Protein AF-A0A8T0A164-F1 (afdb_monomer_lite)

Structure (mmCIF, N/CA/C/O backbone):
data_AF-A0A8T0A164-F1
#
_entry.id   AF-A0A8T0A164-F1
#
loop_
_atom_site.group_PDB
_atom_site.id
_atom_site.type_symbol
_atom_site.label_atom_id
_atom_site.label_alt_id
_atom_site.label_comp_id
_atom_site.label_asym_id
_atom_site.label_entity_id
_atom_site.label_seq_id
_atom_site.pdbx_PDB_ins_code
_atom_site.Cartn_x
_atom_site.Cartn_y
_atom_site.Cartn_z
_atom_site.occupancy
_atom_site.B_iso_or_equiv
_atom_site.auth_seq_id
_atom_site.auth_comp_id
_atom_site.auth_asym_id
_atom_site.auth_atom_id
_atom_site.pdbx_PDB_model_num
ATOM 1 N N . MET A 1 1 ? 26.891 9.045 -24.903 1.00 61.91 1 MET A N 1
ATOM 2 C CA . MET A 1 1 ? 27.175 7.717 -24.312 1.00 61.91 1 MET A CA 1
ATOM 3 C C . MET A 1 1 ? 25.890 6.944 -24.020 1.00 61.91 1 MET A C 1
ATOM 5 O O . MET A 1 1 ? 25.745 5.870 -24.574 1.00 61.91 1 MET A O 1
ATOM 9 N N . PHE A 1 2 ? 24.928 7.490 -23.262 1.00 57.66 2 PHE A N 1
ATOM 10 C CA . PHE A 1 2 ? 23.637 6.823 -22.995 1.00 57.66 2 PHE A CA 1
ATOM 11 C C . PHE A 1 2 ? 22.855 6.433 -24.260 1.00 57.66 2 PHE A C 1
ATOM 13 O O . PHE A 1 2 ? 22.439 5.290 -24.369 1.00 57.66 2 PHE A O 1
ATOM 20 N N . VAL A 1 3 ? 22.780 7.315 -25.266 1.00 68.88 3 VAL A N 1
ATOM 21 C CA . VAL A 1 3 ? 22.147 7.011 -26.570 1.00 68.88 3 VAL A CA 1
ATOM 22 C C . VAL A 1 3 ? 22.795 5.810 -27.276 1.00 68.88 3 VAL A C 1
ATOM 24 O O . VAL A 1 3 ? 22.112 5.021 -27.909 1.00 68.88 3 VAL A O 1
ATOM 27 N N . PHE A 1 4 ? 24.112 5.627 -27.137 1.00 72.88 4 PHE A N 1
ATOM 28 C CA . PHE A 1 4 ? 24.819 4.478 -27.715 1.00 72.88 4 PHE A CA 1
ATOM 29 C C . PHE A 1 4 ? 24.499 3.173 -26.976 1.00 72.88 4 PHE A C 1
ATOM 31 O O . PHE A 1 4 ? 24.456 2.113 -27.591 1.00 72.88 4 PHE A O 1
ATOM 38 N N . LEU A 1 5 ? 24.283 3.239 -25.661 1.00 69.38 5 LEU A N 1
ATOM 39 C CA . LEU A 1 5 ? 23.926 2.068 -24.865 1.00 69.38 5 LEU A CA 1
ATOM 40 C C . LEU A 1 5 ? 22.450 1.675 -25.065 1.00 69.38 5 LEU A C 1
ATOM 42 O O . LEU A 1 5 ? 22.173 0.484 -25.151 1.00 69.38 5 LEU A O 1
ATOM 46 N N . LEU A 1 6 ? 21.543 2.652 -25.214 1.00 65.81 6 LEU A N 1
ATOM 47 C CA . LEU A 1 6 ? 20.139 2.429 -25.600 1.00 65.81 6 LEU A CA 1
ATOM 48 C C . LEU A 1 6 ? 20.049 1.789 -26.992 1.00 65.81 6 LEU A C 1
ATOM 50 O O . LEU A 1 6 ? 19.541 0.681 -27.122 1.00 65.81 6 LEU A O 1
ATOM 54 N N . ARG A 1 7 ? 20.684 2.410 -27.998 1.00 69.75 7 ARG A N 1
ATOM 55 C CA . ARG A 1 7 ? 20.676 1.944 -29.396 1.00 69.75 7 ARG A CA 1
ATOM 56 C C . ARG A 1 7 ? 21.189 0.512 -29.579 1.00 69.75 7 ARG A C 1
ATOM 58 O O . ARG A 1 7 ? 20.778 -0.175 -30.505 1.00 69.75 7 ARG A O 1
ATOM 65 N N . ASN A 1 8 ? 22.118 0.071 -28.734 1.00 73.62 8 ASN A N 1
ATOM 66 C CA . ASN A 1 8 ? 22.687 -1.276 -28.805 1.00 73.62 8 ASN A CA 1
ATOM 67 C C . ASN A 1 8 ? 22.015 -2.268 -27.838 1.00 73.62 8 ASN A C 1
ATOM 69 O O . ASN A 1 8 ? 22.565 -3.345 -27.622 1.00 73.62 8 ASN A O 1
ATOM 73 N N . GLN A 1 9 ? 20.875 -1.911 -27.227 1.00 67.19 9 GLN A N 1
ATOM 74 C CA . GLN A 1 9 ? 20.159 -2.731 -26.236 1.00 67.19 9 GLN A CA 1
ATOM 75 C C . GLN A 1 9 ? 21.047 -3.177 -25.056 1.00 67.19 9 GLN A C 1
ATOM 77 O O . GLN A 1 9 ? 20.839 -4.221 -24.443 1.00 67.19 9 GLN A O 1
ATOM 82 N N . LEU A 1 10 ? 22.065 -2.375 -24.726 1.00 68.00 10 LEU A N 1
ATOM 83 C CA . LEU A 1 10 ? 23.012 -2.647 -23.640 1.00 68.00 10 LEU A CA 1
ATOM 84 C C . LEU A 1 10 ? 22.528 -2.096 -22.292 1.00 68.00 10 LEU A C 1
ATOM 86 O O . LEU A 1 10 ? 23.204 -2.274 -21.278 1.00 68.00 10 LEU A O 1
ATOM 90 N N . LEU A 1 11 ? 21.383 -1.410 -22.272 1.00 68.75 11 LEU A N 1
ATOM 91 C CA . LEU A 1 11 ? 20.716 -0.974 -21.051 1.00 68.75 11 LEU A CA 1
ATOM 92 C C . LEU A 1 11 ? 19.515 -1.868 -20.790 1.00 68.75 11 LEU A C 1
ATOM 94 O O . LEU A 1 11 ? 18.544 -1.872 -21.539 1.00 68.75 11 LEU A O 1
ATOM 98 N N . ILE A 1 12 ? 19.604 -2.611 -19.695 1.00 69.06 12 ILE A N 1
ATOM 99 C CA . ILE A 1 12 ? 18.512 -3.405 -19.153 1.00 69.06 12 ILE A CA 1
ATOM 100 C C . ILE A 1 12 ? 17.829 -2.557 -18.084 1.00 69.06 12 ILE A C 1
ATOM 102 O O . ILE A 1 12 ? 18.485 -2.136 -17.129 1.00 69.06 12 ILE A O 1
ATOM 106 N N . GLN A 1 13 ? 16.529 -2.305 -18.237 1.00 74.19 13 GLN A N 1
ATOM 107 C CA . GLN A 1 13 ? 15.713 -1.692 -17.193 1.00 74.19 13 GLN A CA 1
ATOM 108 C C . GLN A 1 13 ? 14.918 -2.773 -16.465 1.00 74.19 13 GLN A C 1
ATOM 110 O O . GLN A 1 13 ? 14.231 -3.587 -17.079 1.00 74.19 13 GLN A O 1
ATOM 115 N N . LEU A 1 14 ? 15.053 -2.796 -15.139 1.00 82.19 14 LEU A N 1
ATOM 116 C CA . LEU A 1 14 ? 14.297 -3.681 -14.262 1.00 82.19 14 LEU A CA 1
ATOM 117 C C . LEU A 1 14 ? 13.153 -2.890 -13.637 1.00 82.19 14 LEU A C 1
ATOM 119 O O . LEU A 1 14 ? 13.398 -1.982 -12.844 1.00 82.19 14 LEU A O 1
ATOM 123 N N . HIS A 1 15 ? 11.922 -3.269 -13.959 1.00 87.50 15 HIS A N 1
ATOM 124 C CA . HIS A 1 15 ? 10.720 -2.697 -13.362 1.00 87.50 15 HIS A CA 1
ATOM 125 C C . HIS A 1 15 ? 10.191 -3.610 -12.260 1.00 87.50 15 HIS A C 1
ATOM 127 O O . HIS A 1 15 ? 10.170 -4.834 -12.409 1.00 87.50 15 HIS A O 1
ATOM 133 N N . THR A 1 16 ? 9.772 -3.016 -11.138 1.00 88.44 16 THR A N 1
ATOM 134 C CA . THR A 1 16 ? 9.222 -3.763 -9.998 1.00 88.44 16 THR A CA 1
ATOM 135 C C . THR A 1 16 ? 7.703 -3.749 -10.061 1.00 88.44 16 THR A C 1
ATOM 137 O O . THR A 1 16 ? 7.087 -2.697 -9.931 1.00 88.44 16 THR A O 1
ATOM 140 N N . TYR A 1 17 ? 7.105 -4.921 -10.216 1.00 90.75 17 TYR A N 1
ATOM 141 C CA . TYR A 1 17 ? 5.664 -5.134 -10.272 1.00 90.75 17 TYR A CA 1
ATOM 142 C C . TYR A 1 17 ? 5.169 -5.721 -8.955 1.00 90.75 17 TYR A C 1
ATOM 144 O O . TYR A 1 17 ? 5.907 -6.437 -8.274 1.00 90.75 17 TYR A O 1
ATOM 152 N N . ILE A 1 18 ? 3.918 -5.428 -8.591 1.00 89.94 18 ILE A N 1
ATOM 153 C CA . ILE A 1 18 ? 3.344 -5.831 -7.302 1.00 89.94 18 ILE A CA 1
ATOM 154 C C . ILE A 1 18 ? 2.000 -6.518 -7.514 1.00 89.94 18 ILE A C 1
ATOM 156 O O . ILE A 1 18 ? 1.155 -6.046 -8.274 1.00 89.94 18 ILE A O 1
ATOM 160 N N . TYR A 1 19 ? 1.800 -7.633 -6.815 1.00 89.06 19 TYR A N 1
ATOM 161 C CA . TYR A 1 19 ? 0.580 -8.426 -6.855 1.00 89.06 19 TYR A CA 1
ATOM 162 C C . TYR A 1 19 ? -0.009 -8.603 -5.454 1.00 89.06 19 TYR A C 1
ATOM 164 O O . TYR A 1 19 ? 0.710 -8.917 -4.503 1.00 89.06 19 TYR A O 1
ATOM 172 N N . LEU A 1 20 ? -1.325 -8.440 -5.332 1.00 86.81 20 LEU A N 1
ATOM 173 C CA . LEU A 1 20 ? -2.073 -8.694 -4.107 1.00 86.81 20 LEU A CA 1
ATOM 174 C C . LEU A 1 20 ? -2.359 -10.197 -3.960 1.00 86.81 20 LEU A C 1
ATOM 176 O O . LEU A 1 20 ? -2.996 -10.814 -4.813 1.00 86.81 20 LEU A O 1
ATOM 180 N N . LEU A 1 21 ? -1.912 -10.796 -2.859 1.00 82.62 21 LEU A N 1
ATOM 181 C CA . LEU A 1 21 ? -2.053 -12.225 -2.594 1.00 82.62 21 LEU A CA 1
ATOM 182 C C . LEU A 1 21 ? -3.262 -12.514 -1.692 1.00 82.62 21 LEU A C 1
ATOM 184 O O . LEU A 1 21 ? -3.311 -12.047 -0.554 1.00 82.62 21 LEU A O 1
ATOM 188 N N . PRO A 1 22 ? -4.221 -13.345 -2.146 1.00 64.75 22 PRO A N 1
ATOM 189 C CA . PRO A 1 22 ? -5.372 -13.726 -1.332 1.00 64.75 22 PRO A CA 1
ATOM 190 C C . PRO A 1 22 ? -5.044 -14.681 -0.181 1.00 64.75 22 PRO A C 1
ATOM 192 O O . PRO A 1 22 ? -5.833 -14.790 0.755 1.00 64.75 22 PRO A O 1
ATOM 195 N N . ILE A 1 23 ? -3.896 -15.364 -0.220 1.00 61.03 23 ILE A N 1
ATOM 196 C CA . ILE A 1 23 ? -3.597 -16.471 0.689 1.00 61.03 23 ILE A CA 1
ATOM 197 C C . ILE A 1 23 ? -2.454 -16.093 1.631 1.00 61.03 23 ILE A C 1
ATOM 199 O O . ILE A 1 23 ? -1.292 -16.085 1.230 1.00 61.03 23 ILE A O 1
ATOM 203 N N . THR A 1 24 ? -2.754 -15.898 2.916 1.00 52.78 24 THR A N 1
ATOM 204 C CA . THR A 1 24 ? -1.742 -16.066 3.966 1.00 52.78 24 THR A CA 1
ATOM 205 C C . THR A 1 24 ? -1.616 -17.564 4.235 1.00 52.78 24 THR A C 1
ATOM 207 O O . THR A 1 24 ? -2.253 -18.109 5.140 1.00 52.78 24 THR A O 1
ATOM 210 N N . SER A 1 25 ? -0.858 -18.270 3.397 1.00 45.28 25 SER A N 1
ATOM 211 C CA . SER A 1 25 ? -0.505 -19.663 3.668 1.00 45.28 25 SER A CA 1
ATOM 212 C C . SER A 1 25 ? 0.519 -19.678 4.794 1.00 45.28 25 SER A C 1
ATOM 214 O O . SER A 1 25 ? 1.714 -19.693 4.537 1.00 45.28 25 SER A O 1
ATOM 216 N N . ASN A 1 26 ? 0.058 -19.737 6.038 1.00 45.03 26 ASN A N 1
ATOM 217 C CA . ASN A 1 26 ? 0.798 -20.461 7.064 1.00 45.03 26 ASN A CA 1
ATOM 218 C C . ASN A 1 26 ? -0.003 -21.732 7.369 1.00 45.03 26 ASN A C 1
ATOM 220 O O . ASN A 1 26 ? -0.835 -21.714 8.276 1.00 45.03 26 ASN A O 1
ATOM 224 N N . PRO A 1 27 ? 0.221 -22.848 6.642 1.00 47.38 27 PRO A N 1
ATOM 225 C CA . PRO A 1 27 ? -0.394 -24.133 6.981 1.00 47.38 27 PRO A CA 1
ATOM 226 C C . PRO A 1 27 ? 0.019 -24.624 8.381 1.00 47.38 27 PRO A C 1
ATOM 228 O O . PRO A 1 27 ? -0.617 -25.515 8.933 1.00 47.38 27 PRO A O 1
ATOM 231 N N . THR A 1 28 ? 1.071 -24.041 8.968 1.00 45.12 28 THR A N 1
ATOM 232 C CA . THR A 1 28 ? 1.675 -24.471 10.238 1.00 45.12 28 THR A CA 1
ATOM 233 C C . THR A 1 28 ? 1.149 -23.735 11.478 1.00 45.12 28 THR A C 1
ATOM 235 O O . THR A 1 28 ? 1.577 -24.046 12.582 1.00 45.12 28 THR A O 1
ATOM 238 N N . ALA A 1 29 ? 0.225 -22.779 11.350 1.00 45.72 29 ALA A N 1
ATOM 239 C CA . ALA A 1 29 ? -0.295 -22.017 12.493 1.00 45.72 29 ALA A CA 1
ATOM 240 C C . A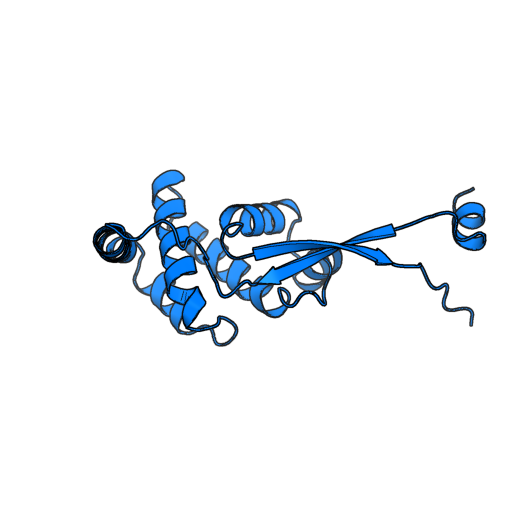LA A 1 29 ? -1.778 -22.318 12.762 1.00 45.72 29 ALA A C 1
ATOM 242 O O . ALA A 1 29 ? -2.623 -21.424 12.801 1.00 45.72 29 ALA A O 1
ATOM 243 N N . GLN A 1 30 ? -2.113 -23.595 12.950 1.00 44.81 30 GLN A N 1
ATOM 244 C CA . GLN A 1 30 ? -3.340 -23.942 13.662 1.00 44.81 30 GLN A CA 1
ATOM 245 C C . GLN A 1 30 ? -3.107 -23.695 15.164 1.00 44.81 30 GLN A C 1
ATOM 247 O O . GLN A 1 30 ? -2.290 -24.377 15.774 1.00 44.81 30 GLN A O 1
ATOM 252 N N . GLN A 1 31 ? -3.885 -22.750 15.722 1.00 44.09 31 GLN A N 1
ATOM 253 C CA . GLN A 1 31 ? -3.990 -22.286 17.128 1.00 44.09 31 GLN A CA 1
ATOM 254 C C . GLN A 1 31 ? -3.035 -21.136 17.533 1.00 44.09 31 GLN A C 1
ATOM 256 O O . GLN A 1 31 ? -1.869 -21.185 17.160 1.00 44.09 31 GLN A O 1
ATOM 261 N N . PRO A 1 32 ? -3.437 -20.110 18.330 1.00 44.28 32 PRO A N 1
ATOM 262 C CA . PRO A 1 32 ? -4.745 -19.661 18.834 1.00 44.28 32 PRO A CA 1
ATOM 263 C C . PRO A 1 32 ? -5.087 -18.211 18.383 1.00 44.28 32 PRO A C 1
ATOM 265 O O . PRO A 1 32 ? -5.541 -17.383 19.172 1.00 44.28 32 PRO A O 1
ATOM 268 N N . TYR A 1 33 ? -4.832 -17.851 17.122 1.00 50.19 33 TYR A N 1
ATOM 269 C CA . TYR A 1 33 ? -4.894 -16.444 16.687 1.00 50.19 33 TYR A CA 1
ATOM 270 C C . TYR A 1 33 ? -6.308 -15.882 16.421 1.00 50.19 33 TYR A C 1
ATOM 272 O O . TYR A 1 33 ? -6.477 -14.673 16.263 1.00 50.19 33 TYR A O 1
ATOM 280 N N . GLU A 1 34 ? -7.344 -16.725 16.381 1.00 48.81 34 GLU A N 1
ATOM 281 C CA . GLU A 1 34 ? -8.722 -16.279 16.115 1.00 48.81 34 GLU A CA 1
ATOM 282 C C . GLU A 1 34 ? -9.268 -15.406 17.258 1.00 48.81 34 GLU A C 1
ATOM 284 O O . GLU A 1 34 ? -9.959 -14.412 17.020 1.00 48.81 34 GLU A O 1
ATOM 289 N N . SER A 1 35 ? -8.868 -15.710 18.495 1.00 47.12 35 SER A N 1
ATOM 290 C CA . SER A 1 35 ? -9.209 -14.930 19.691 1.00 47.12 35 SER A CA 1
ATOM 291 C C . SER A 1 35 ? -8.509 -13.568 19.730 1.00 47.12 35 SER A C 1
ATOM 293 O O . SER A 1 35 ? -9.071 -12.596 20.242 1.00 47.12 35 SER A O 1
ATOM 295 N N . GLU A 1 36 ? -7.294 -13.471 19.178 1.00 48.91 36 GLU A N 1
ATOM 296 C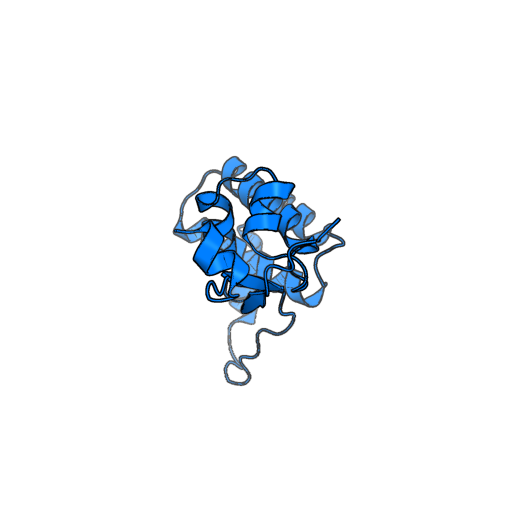 CA . GLU A 1 36 ? -6.603 -12.190 19.026 1.00 48.91 36 GLU A CA 1
ATOM 297 C C . GLU A 1 36 ? -7.199 -11.378 17.886 1.00 48.91 36 GLU A C 1
ATOM 299 O O . GLU A 1 36 ? -7.515 -10.220 18.128 1.00 48.91 36 GLU A O 1
ATOM 304 N N . ARG A 1 37 ? -7.475 -11.972 16.712 1.00 51.97 37 ARG A N 1
ATOM 305 C CA . ARG A 1 37 ? -8.106 -11.281 15.570 1.00 51.97 37 ARG A CA 1
ATOM 306 C C . ARG A 1 37 ? -9.378 -10.531 15.959 1.00 51.97 37 ARG A C 1
ATOM 308 O O . ARG A 1 37 ? -9.542 -9.369 15.589 1.00 51.97 37 ARG A O 1
ATOM 315 N N . GLN A 1 38 ? -10.242 -11.158 16.755 1.00 50.81 38 GLN A N 1
ATOM 316 C CA . GLN A 1 38 ? -11.475 -10.526 17.235 1.00 50.81 38 GLN A CA 1
ATOM 317 C C . GLN A 1 38 ? -11.213 -9.412 18.267 1.00 50.81 38 GLN A C 1
ATOM 319 O O . GLN A 1 38 ? -11.951 -8.427 18.317 1.00 50.81 38 GLN A O 1
ATOM 324 N N . LYS A 1 39 ? -10.147 -9.515 19.075 1.00 51.56 39 LYS A N 1
ATOM 325 C CA . LYS A 1 39 ? -9.720 -8.454 20.007 1.00 51.56 39 LYS A CA 1
ATOM 326 C C . LYS A 1 39 ? -9.020 -7.289 19.299 1.00 51.56 39 LYS A C 1
ATOM 328 O O . LYS A 1 39 ? -9.231 -6.148 19.703 1.00 51.56 39 LYS A O 1
ATOM 333 N N . THR A 1 40 ? -8.211 -7.524 18.262 1.00 52.03 40 THR A N 1
ATOM 334 C CA . THR A 1 40 ? -7.544 -6.458 17.489 1.00 52.03 40 THR A CA 1
ATOM 335 C C . THR A 1 40 ? -8.528 -5.684 16.625 1.00 52.03 40 THR A C 1
ATOM 337 O O . THR A 1 40 ? -8.377 -4.469 16.501 1.00 52.03 40 THR A O 1
ATOM 340 N N . GLN A 1 41 ? -9.561 -6.340 16.088 1.00 54.78 41 GLN A N 1
ATOM 341 C CA . GLN A 1 41 ? -10.635 -5.666 15.351 1.00 54.78 41 GLN A CA 1
ATOM 342 C C . GLN A 1 41 ? -11.375 -4.637 16.216 1.00 54.78 41 GLN A C 1
ATOM 344 O O . GLN A 1 41 ? -11.721 -3.576 15.722 1.00 54.78 41 GLN A O 1
ATOM 349 N N . ARG A 1 42 ? -11.549 -4.865 17.524 1.00 54.44 42 ARG A N 1
ATOM 350 C CA . ARG A 1 42 ? -12.271 -3.927 18.412 1.00 54.44 42 ARG A CA 1
ATOM 351 C C . ARG A 1 42 ? -11.567 -2.588 18.673 1.00 54.44 42 ARG A C 1
ATOM 353 O O . ARG A 1 42 ? -12.167 -1.720 19.293 1.00 54.44 42 ARG A O 1
ATOM 360 N N . ILE A 1 43 ? -10.313 -2.430 18.252 1.00 61.84 43 ILE A N 1
ATOM 361 C CA . ILE A 1 43 ? -9.479 -1.264 18.592 1.00 61.84 43 ILE A CA 1
ATOM 362 C C . ILE A 1 43 ? -9.480 -0.215 17.474 1.00 61.84 43 ILE A C 1
ATOM 364 O O . ILE A 1 43 ? -9.255 0.961 17.739 1.00 61.84 43 ILE A O 1
ATOM 368 N N . LEU A 1 44 ? -9.778 -0.613 16.235 1.00 67.06 44 LEU A N 1
ATOM 369 C CA . LEU A 1 44 ? -9.907 0.323 15.118 1.00 67.06 44 LEU A CA 1
ATOM 370 C C . LEU A 1 44 ? -11.270 1.017 15.147 1.00 67.06 44 LEU A C 1
ATOM 372 O O . LEU A 1 44 ? -12.288 0.361 15.370 1.00 67.06 44 LEU A O 1
ATOM 376 N N . ASN A 1 45 ? -11.304 2.315 14.837 1.00 76.38 45 ASN A N 1
ATOM 377 C CA . ASN A 1 45 ? -12.551 3.069 14.699 1.00 76.38 45 ASN A CA 1
ATOM 378 C C . ASN A 1 45 ? -13.489 2.395 13.666 1.00 76.38 45 ASN A C 1
ATOM 380 O O . ASN A 1 45 ? -13.017 1.988 12.595 1.00 76.38 45 ASN A O 1
ATOM 384 N N . PRO A 1 46 ? -14.810 2.304 13.925 1.00 76.75 46 PRO A N 1
ATOM 385 C CA . PRO A 1 46 ? -15.779 1.752 12.974 1.00 76.75 46 PRO A CA 1
ATOM 386 C C . PRO A 1 46 ? -15.741 2.415 11.588 1.00 76.75 46 PRO A C 1
ATOM 388 O O . PRO A 1 46 ? -16.033 1.750 10.599 1.00 76.75 46 PRO A O 1
ATOM 391 N N . LYS A 1 47 ? -15.336 3.688 11.472 1.00 79.75 47 LYS A N 1
ATOM 392 C CA . LYS A 1 47 ? -15.171 4.364 10.172 1.00 79.75 47 LYS A CA 1
ATOM 393 C C . LYS A 1 47 ? -14.121 3.681 9.295 1.00 79.75 47 LYS A C 1
ATOM 395 O O . LYS A 1 47 ? -14.414 3.361 8.148 1.00 79.75 47 LYS A O 1
ATOM 400 N N . ILE A 1 48 ? -12.937 3.403 9.846 1.00 79.56 48 ILE A N 1
ATOM 401 C CA . ILE A 1 48 ? -11.833 2.747 9.125 1.00 79.56 48 ILE A CA 1
ATOM 402 C C . ILE A 1 48 ? -12.251 1.332 8.709 1.00 79.56 48 ILE A C 1
ATOM 404 O O . ILE A 1 48 ? -12.023 0.918 7.572 1.00 79.56 48 ILE A O 1
ATOM 408 N N . GLN A 1 49 ? -12.933 0.613 9.605 1.00 80.56 49 GLN A N 1
ATOM 409 C CA . GLN A 1 49 ? -13.449 -0.724 9.306 1.00 80.56 49 GLN A CA 1
ATOM 410 C C . GLN A 1 49 ? -14.468 -0.703 8.166 1.00 80.56 49 GLN A C 1
ATOM 412 O O . GLN A 1 49 ? -14.395 -1.518 7.247 1.00 80.56 49 GLN A O 1
ATOM 417 N N . ASN A 1 50 ? -15.391 0.259 8.191 1.00 79.88 50 ASN A N 1
ATOM 418 C CA . ASN A 1 50 ? -16.402 0.411 7.155 1.00 79.88 50 ASN A CA 1
ATOM 419 C C . ASN A 1 50 ? -15.785 0.772 5.800 1.00 79.88 50 ASN A C 1
ATOM 421 O O . ASN A 1 50 ? -16.234 0.236 4.790 1.00 79.88 50 ASN A O 1
ATOM 425 N N . CYS A 1 51 ? -14.744 1.611 5.759 1.00 82.06 51 CYS A N 1
ATOM 426 C CA . CYS A 1 51 ? -14.025 1.930 4.521 1.00 82.06 51 CYS A CA 1
ATOM 427 C C . CYS A 1 51 ? -13.404 0.681 3.880 1.00 82.06 51 CYS A C 1
ATOM 429 O O . CYS A 1 51 ? -13.574 0.459 2.683 1.00 82.06 51 CYS A O 1
ATOM 431 N N . ILE A 1 52 ? -12.750 -0.167 4.677 1.00 80.06 52 ILE A N 1
ATOM 432 C CA . ILE A 1 52 ? -12.131 -1.410 4.190 1.00 80.06 52 ILE A CA 1
ATOM 433 C C . ILE A 1 52 ? -13.205 -2.402 3.724 1.00 80.06 52 ILE A C 1
ATOM 435 O O . ILE A 1 52 ? -13.090 -2.990 2.650 1.00 80.06 52 ILE A O 1
ATOM 439 N N . ASN A 1 53 ? -14.285 -2.555 4.494 1.00 78.94 53 ASN A N 1
ATOM 440 C CA . ASN A 1 53 ? -15.369 -3.477 4.157 1.00 78.94 53 ASN A CA 1
ATOM 441 C C . ASN A 1 53 ? -16.146 -3.051 2.902 1.00 78.94 53 ASN A C 1
ATOM 443 O O . ASN A 1 53 ? -16.583 -3.913 2.136 1.00 78.94 53 ASN A O 1
ATOM 447 N N . SER A 1 54 ? -16.281 -1.739 2.680 1.00 79.00 54 SER A N 1
ATOM 448 C CA . SER A 1 54 ? -16.989 -1.158 1.530 1.00 79.00 54 SER A CA 1
ATOM 449 C C . SER A 1 54 ? -16.153 -1.125 0.249 1.00 79.00 54 SER A C 1
ATOM 451 O O . SER A 1 54 ? -16.699 -0.854 -0.821 1.00 79.00 54 SER A O 1
ATOM 453 N N . SER A 1 55 ? -14.844 -1.385 0.332 1.00 78.31 55 SER A N 1
ATOM 454 C CA . SER A 1 55 ? -13.987 -1.437 -0.850 1.00 78.31 55 SER A CA 1
ATOM 455 C C . SER A 1 55 ? -14.382 -2.618 -1.741 1.00 78.31 55 SER A C 1
ATOM 457 O O . SER A 1 55 ? -14.464 -3.763 -1.282 1.00 78.31 55 SER A O 1
ATOM 459 N N . LYS A 1 56 ? -14.646 -2.318 -3.019 1.00 75.81 56 LYS A N 1
ATOM 460 C CA . LYS A 1 56 ? -14.965 -3.308 -4.060 1.00 75.81 56 LYS A CA 1
ATOM 461 C C . LYS A 1 56 ? -13.714 -3.977 -4.625 1.00 75.81 56 LYS A C 1
ATOM 463 O O . LYS A 1 56 ? -13.797 -5.111 -5.080 1.00 75.81 56 LYS A O 1
ATOM 468 N N . ASP A 1 57 ? -12.583 -3.279 -4.582 1.00 73.25 57 ASP A N 1
ATOM 469 C CA . ASP A 1 57 ? -11.320 -3.725 -5.178 1.00 73.25 57 ASP A CA 1
ATOM 470 C C . ASP A 1 57 ? -10.580 -4.735 -4.286 1.00 73.25 57 ASP A C 1
ATOM 472 O O . ASP A 1 57 ? -9.727 -5.490 -4.747 1.00 73.25 57 ASP A O 1
ATOM 476 N N . LEU A 1 58 ? -10.938 -4.792 -2.999 1.00 79.12 58 LEU A N 1
ATOM 477 C CA . LEU A 1 58 ? -10.451 -5.796 -2.060 1.00 79.12 58 LEU A CA 1
ATOM 478 C C . LEU A 1 58 ? -11.258 -7.090 -2.155 1.00 79.12 58 LEU A C 1
ATOM 480 O O . LEU A 1 58 ? -12.465 -7.113 -1.911 1.00 79.12 58 LEU A O 1
ATOM 484 N N . ILE A 1 59 ? -10.551 -8.195 -2.382 1.00 77.31 59 ILE A N 1
ATOM 485 C CA . ILE A 1 59 ? -11.107 -9.546 -2.272 1.00 77.31 59 ILE A CA 1
ATOM 486 C C . ILE A 1 59 ? -11.596 -9.761 -0.833 1.00 77.31 59 ILE A C 1
ATOM 488 O O . ILE A 1 59 ? -10.869 -9.477 0.123 1.00 77.31 59 ILE A O 1
ATOM 492 N N . ASP A 1 60 ? -12.799 -10.312 -0.659 1.00 75.25 60 ASP A N 1
ATOM 493 C CA . ASP A 1 60 ? -13.415 -10.500 0.666 1.00 75.25 60 ASP A CA 1
ATOM 494 C C . ASP A 1 60 ? -12.550 -11.323 1.634 1.00 75.25 60 ASP A C 1
ATOM 496 O O . ASP A 1 60 ? -12.555 -11.085 2.840 1.00 75.25 60 ASP A O 1
ATOM 500 N N . GLN A 1 61 ? -11.738 -12.241 1.104 1.00 71.75 61 GLN A N 1
ATOM 501 C CA . GLN A 1 61 ? -10.796 -13.054 1.880 1.00 71.75 61 GLN A CA 1
ATOM 502 C C . GLN A 1 61 ? -9.626 -12.237 2.464 1.00 71.75 61 GLN A C 1
ATOM 504 O O . GLN A 1 61 ? -9.055 -12.620 3.483 1.00 71.75 61 GLN A O 1
ATOM 509 N N . ILE A 1 62 ? -9.286 -11.093 1.859 1.00 79.00 62 ILE A N 1
ATOM 510 C CA . ILE A 1 62 ? -8.141 -10.245 2.231 1.00 79.00 62 ILE A CA 1
ATOM 511 C C . ILE A 1 62 ? -8.542 -9.163 3.239 1.00 79.00 62 ILE A C 1
ATOM 513 O O . ILE A 1 62 ? -7.738 -8.790 4.095 1.00 79.00 62 ILE A O 1
ATOM 517 N N . LYS A 1 63 ? -9.798 -8.703 3.202 1.00 82.50 63 LYS A N 1
ATOM 518 C CA . LYS A 1 63 ? -10.362 -7.720 4.145 1.00 82.50 63 LYS A CA 1
ATOM 519 C C . LYS A 1 63 ? -10.026 -8.001 5.622 1.00 82.50 63 LYS A C 1
ATOM 521 O O . LYS A 1 63 ? -9.534 -7.084 6.285 1.00 82.50 63 LYS A O 1
ATOM 526 N N . PRO A 1 64 ? -10.200 -9.227 6.167 1.00 78.94 64 PRO A N 1
ATOM 527 C CA . PRO A 1 64 ? -9.836 -9.503 7.559 1.00 78.94 64 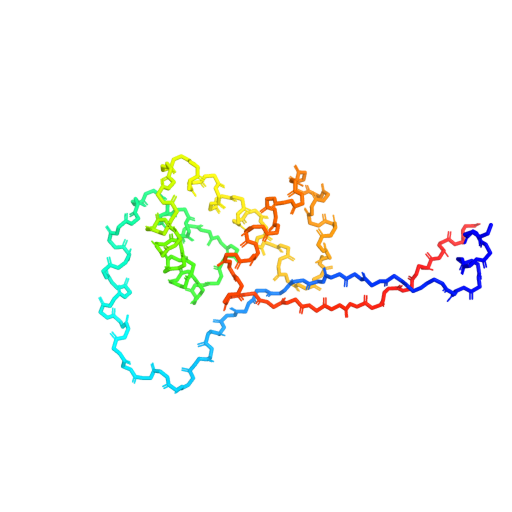PRO A CA 1
ATOM 528 C C . PRO A 1 64 ? -8.329 -9.383 7.827 1.00 78.94 64 PRO A C 1
ATOM 530 O O . PRO A 1 64 ? -7.944 -8.958 8.918 1.00 78.94 64 PRO A O 1
ATOM 533 N N . ASN A 1 65 ? -7.477 -9.709 6.848 1.00 81.69 65 ASN A N 1
ATOM 534 C CA . ASN A 1 65 ? -6.025 -9.574 6.974 1.00 81.69 65 ASN A CA 1
ATOM 535 C C . ASN A 1 65 ? -5.621 -8.096 6.999 1.00 81.69 65 ASN A C 1
ATOM 537 O O . ASN A 1 65 ? -4.901 -7.686 7.907 1.00 81.69 65 ASN A O 1
ATOM 541 N N . VAL A 1 66 ? -6.166 -7.279 6.091 1.00 84.44 66 VAL A N 1
ATOM 542 C CA . VAL A 1 66 ? -5.942 -5.821 6.064 1.00 84.44 66 VAL A CA 1
ATOM 543 C C . VAL A 1 66 ? -6.341 -5.193 7.393 1.00 84.44 66 VAL A C 1
ATOM 545 O O . VAL A 1 66 ? -5.545 -4.477 7.992 1.00 84.44 66 VAL A O 1
ATOM 548 N N . LEU A 1 67 ? -7.524 -5.532 7.915 1.00 83.19 67 LEU A N 1
ATOM 549 C CA . LEU A 1 67 ? -7.977 -5.063 9.227 1.00 83.19 67 LEU A CA 1
ATOM 550 C C . LEU A 1 67 ? -6.994 -5.444 10.338 1.00 83.19 67 LEU A C 1
ATOM 552 O O . LEU A 1 67 ? -6.650 -4.608 11.170 1.00 83.19 67 LEU A O 1
ATOM 556 N N . SER A 1 68 ? -6.511 -6.688 10.344 1.00 82.31 68 SER A N 1
ATOM 557 C CA . SER A 1 68 ? -5.562 -7.150 11.360 1.00 82.31 68 SER A CA 1
ATOM 558 C C . SER A 1 68 ? -4.217 -6.413 11.299 1.00 82.31 68 SER A C 1
ATOM 560 O O . SER A 1 68 ? -3.689 -6.025 12.345 1.00 82.31 68 SER A O 1
ATOM 562 N N . ILE A 1 69 ? -3.711 -6.143 10.090 1.00 84.75 69 ILE A N 1
ATOM 563 C CA . ILE A 1 69 ? -2.481 -5.381 9.850 1.00 84.75 69 ILE A CA 1
ATOM 564 C C . ILE A 1 69 ? -2.671 -3.932 10.302 1.00 84.75 69 ILE A C 1
ATOM 566 O O . ILE A 1 69 ? -1.853 -3.429 11.069 1.00 84.75 69 ILE A O 1
ATOM 570 N N . CYS A 1 70 ? -3.779 -3.291 9.922 1.00 86.25 70 CYS A N 1
ATOM 571 C CA . CYS A 1 70 ? -4.114 -1.931 10.339 1.00 86.25 70 CYS A CA 1
ATOM 572 C C . CYS A 1 70 ? -4.199 -1.800 11.865 1.00 86.25 70 CYS A C 1
ATOM 574 O O . CYS A 1 70 ? -3.628 -0.870 12.432 1.00 86.25 70 CYS A O 1
ATOM 576 N N . SER A 1 71 ? -4.857 -2.741 12.552 1.00 83.75 71 SER A N 1
ATOM 577 C CA . SER A 1 71 ? -4.951 -2.727 14.017 1.00 83.75 71 SER A CA 1
ATOM 578 C C . SER A 1 71 ? -3.583 -2.867 14.676 1.00 83.75 71 SER A C 1
ATOM 580 O O . SER A 1 71 ? -3.321 -2.240 15.702 1.00 83.75 71 SER A O 1
ATOM 582 N N . ARG A 1 72 ? -2.719 -3.724 14.119 1.00 84.56 72 ARG A N 1
ATOM 583 C CA . ARG A 1 72 ? -1.361 -3.935 14.626 1.00 84.56 72 ARG A CA 1
ATOM 584 C C . ARG A 1 72 ? -0.497 -2.698 14.400 1.00 84.56 72 ARG A C 1
ATOM 586 O O . ARG A 1 72 ? 0.174 -2.268 15.331 1.00 84.56 72 ARG A O 1
ATOM 593 N N . PHE A 1 73 ? -0.566 -2.114 13.208 1.00 84.88 73 PHE A N 1
ATOM 594 C CA . PHE A 1 73 ? 0.156 -0.898 12.862 1.00 84.88 73 PHE A CA 1
ATOM 595 C C . PHE A 1 73 ? -0.233 0.250 13.796 1.00 84.88 73 PHE A C 1
ATOM 597 O O . PHE A 1 73 ? 0.634 0.803 14.461 1.00 84.88 73 PHE A O 1
ATOM 604 N N . TYR A 1 74 ? -1.534 0.505 13.963 1.00 83.81 74 TYR A N 1
ATOM 605 C CA . TYR A 1 74 ? -2.053 1.566 14.829 1.00 83.81 74 TYR A CA 1
ATOM 606 C C . TYR A 1 74 ? -1.553 1.464 16.281 1.00 83.81 74 TYR A C 1
ATOM 608 O O . TYR A 1 74 ? -1.139 2.457 16.877 1.00 83.81 74 TYR A O 1
ATOM 616 N N . LYS A 1 75 ? -1.522 0.248 16.844 1.00 82.06 75 LYS A N 1
ATOM 617 C CA . LYS A 1 75 ? -0.989 0.005 18.197 1.00 82.06 75 LYS A CA 1
ATOM 618 C C . LYS A 1 75 ? 0.502 0.293 18.323 1.00 82.06 75 LYS A C 1
ATOM 620 O O . LYS A 1 75 ? 0.954 0.668 19.398 1.00 82.06 75 LYS A O 1
ATOM 625 N N . MET A 1 76 ? 1.262 0.027 17.267 1.00 82.19 76 MET A N 1
ATOM 626 C CA . MET A 1 76 ? 2.719 0.072 17.300 1.00 82.19 76 MET A CA 1
ATOM 627 C C . MET A 1 76 ? 3.257 1.484 17.074 1.00 82.19 76 MET A C 1
ATOM 629 O O . MET A 1 76 ? 4.308 1.824 17.610 1.00 82.19 76 MET A O 1
ATOM 633 N N . THR A 1 77 ? 2.541 2.307 16.310 1.00 77.62 77 THR A N 1
ATOM 634 C CA . THR A 1 77 ? 3.015 3.630 15.892 1.00 77.62 77 THR A CA 1
ATOM 635 C C . THR A 1 77 ? 2.348 4.801 16.618 1.00 77.62 77 THR A C 1
ATOM 637 O O . THR A 1 77 ? 2.830 5.918 16.475 1.00 77.62 77 THR A O 1
ATOM 640 N N . ASN A 1 78 ? 1.310 4.570 17.440 1.00 78.06 78 ASN A N 1
ATOM 641 C CA . ASN A 1 78 ? 0.590 5.607 18.209 1.00 78.06 78 ASN A CA 1
ATOM 642 C C . ASN A 1 78 ? 0.237 6.851 17.365 1.00 78.06 78 ASN A C 1
ATOM 644 O O . ASN A 1 78 ? 0.417 7.990 17.793 1.00 78.06 78 ASN A O 1
ATOM 648 N N . ILE A 1 79 ? -0.198 6.608 16.129 1.00 82.81 79 ILE A N 1
ATOM 649 C CA . ILE A 1 79 ? -0.526 7.633 15.136 1.00 82.81 79 ILE A CA 1
ATOM 650 C C . ILE A 1 79 ? -1.929 8.194 15.411 1.00 82.81 79 ILE A C 1
ATOM 652 O O . ILE A 1 79 ? -2.807 7.486 15.913 1.00 82.81 79 ILE A O 1
ATOM 656 N N . GLU A 1 80 ? -2.163 9.459 15.059 1.00 86.31 80 GLU A N 1
ATOM 657 C CA . GLU A 1 80 ? -3.494 10.059 15.135 1.00 86.31 80 GLU A CA 1
ATOM 658 C C . GLU A 1 80 ? -4.496 9.364 14.199 1.00 86.31 80 GLU A C 1
ATOM 660 O O . GLU A 1 80 ? -4.167 8.850 13.131 1.00 86.31 80 GLU A O 1
ATOM 665 N N . GLU A 1 81 ? -5.776 9.369 14.572 1.00 82.12 81 GLU A N 1
ATOM 666 C CA . GLU A 1 81 ? -6.801 8.660 13.800 1.00 82.12 81 GLU A CA 1
ATOM 667 C C . GLU A 1 81 ? -6.952 9.200 12.365 1.00 82.12 81 GLU A C 1
ATOM 669 O O . GLU A 1 81 ? -7.171 8.429 11.430 1.00 82.12 81 GLU A O 1
ATOM 674 N N . ALA A 1 82 ? -6.800 10.515 12.176 1.00 84.56 82 ALA A N 1
ATOM 675 C CA . ALA A 1 82 ? -6.889 11.152 10.863 1.00 84.56 82 ALA A CA 1
ATOM 676 C C . ALA A 1 82 ? -5.763 10.693 9.922 1.00 84.56 82 ALA A C 1
ATOM 678 O O . ALA A 1 82 ? -6.017 10.389 8.755 1.00 84.56 82 ALA A O 1
ATOM 679 N N . GLU A 1 83 ? -4.541 10.576 10.441 1.00 87.31 83 GLU A N 1
ATOM 680 C CA . GLU A 1 83 ? -3.392 10.067 9.691 1.00 87.31 83 GLU A CA 1
ATOM 681 C C . GLU A 1 83 ? -3.564 8.583 9.348 1.00 87.31 83 GLU A C 1
ATOM 683 O O . GLU A 1 83 ? -3.297 8.174 8.218 1.00 87.31 83 GLU A O 1
ATOM 688 N N . MET A 1 84 ? -4.095 7.779 10.278 1.00 86.88 84 MET A N 1
ATOM 689 C CA . MET A 1 84 ? -4.409 6.372 10.016 1.00 86.88 84 MET A CA 1
ATOM 690 C C . MET A 1 84 ? -5.478 6.218 8.928 1.00 86.88 84 MET A C 1
ATOM 692 O O . MET A 1 84 ? -5.371 5.349 8.062 1.00 86.88 84 MET A O 1
ATOM 696 N N . LEU A 1 85 ? -6.509 7.066 8.946 1.00 86.94 85 LEU A N 1
ATOM 697 C CA . LEU A 1 85 ? -7.536 7.072 7.911 1.00 86.94 85 LEU A CA 1
ATOM 698 C C . LEU A 1 85 ? -6.939 7.432 6.545 1.00 86.94 85 LEU A C 1
ATOM 700 O O . LEU A 1 85 ? -7.217 6.730 5.575 1.00 86.94 85 LEU A O 1
ATOM 704 N N . SER A 1 86 ? -6.095 8.469 6.474 1.00 89.31 86 SER A N 1
ATOM 705 C CA . SER A 1 86 ? -5.383 8.837 5.241 1.00 89.31 86 SER A CA 1
ATOM 706 C C . SER A 1 86 ? -4.546 7.671 4.719 1.00 89.31 86 SER A C 1
ATOM 708 O O . SER A 1 86 ? -4.654 7.314 3.552 1.00 89.31 86 SER A O 1
ATOM 710 N N . PHE A 1 87 ? -3.793 7.011 5.600 1.00 89.69 87 PHE A N 1
ATOM 711 C CA . PHE A 1 87 ? -2.949 5.871 5.248 1.00 89.69 87 PHE A CA 1
ATOM 712 C C . PHE A 1 87 ? -3.749 4.696 4.668 1.00 89.69 87 PHE A C 1
ATOM 714 O O . PHE A 1 87 ? -3.352 4.086 3.675 1.00 89.69 87 PHE A O 1
ATOM 721 N N . VAL A 1 88 ? -4.905 4.381 5.262 1.00 88.88 88 VAL A N 1
ATOM 722 C CA . VAL A 1 88 ? -5.791 3.326 4.750 1.00 88.88 88 VAL A CA 1
ATOM 723 C C . VAL A 1 88 ? -6.406 3.725 3.411 1.00 88.88 88 VAL A C 1
ATOM 725 O O . VAL A 1 88 ? -6.485 2.889 2.515 1.00 88.88 88 VAL A O 1
ATOM 728 N N . LEU A 1 89 ? -6.824 4.981 3.241 1.00 89.50 89 LEU A N 1
ATOM 729 C CA . LEU A 1 89 ? -7.354 5.467 1.965 1.00 89.50 89 LEU A CA 1
ATOM 730 C C . LEU A 1 89 ? -6.302 5.410 0.855 1.00 89.50 89 LEU A C 1
ATOM 732 O O . LEU A 1 89 ? -6.614 4.976 -0.252 1.00 89.50 89 LEU A O 1
ATOM 736 N N . ASP A 1 90 ? -5.063 5.779 1.158 1.00 91.38 90 ASP A N 1
ATOM 737 C CA . ASP A 1 90 ? -3.947 5.685 0.223 1.00 91.38 90 ASP A CA 1
ATOM 738 C C . ASP A 1 90 ? -3.669 4.232 -0.180 1.00 91.38 90 ASP A C 1
ATOM 740 O O . ASP A 1 90 ? -3.518 3.939 -1.366 1.00 91.38 90 ASP A O 1
ATOM 744 N N . PHE A 1 91 ? -3.711 3.292 0.770 1.00 90.94 91 PHE A N 1
ATOM 745 C CA . PHE A 1 91 ? -3.648 1.865 0.446 1.00 90.94 91 PHE A CA 1
ATOM 746 C C . PHE A 1 91 ? -4.787 1.440 -0.490 1.00 90.94 91 PHE A C 1
ATOM 748 O O . PHE A 1 91 ? -4.532 0.809 -1.513 1.00 90.94 91 PHE A O 1
ATOM 755 N N . LEU A 1 92 ? -6.034 1.823 -0.194 1.00 89.75 92 LEU A N 1
ATOM 756 C CA . LEU A 1 92 ? -7.188 1.491 -1.037 1.00 89.75 92 LEU A CA 1
ATOM 757 C C . LEU A 1 92 ? -7.071 2.063 -2.456 1.00 89.75 92 LEU A C 1
ATOM 759 O O . LEU A 1 92 ? -7.539 1.429 -3.396 1.00 89.75 92 LEU A O 1
ATOM 763 N N . ARG A 1 93 ? -6.430 3.225 -2.627 1.00 90.12 93 ARG A N 1
ATOM 764 C CA . ARG A 1 93 ? -6.142 3.803 -3.950 1.00 90.12 93 ARG A CA 1
ATOM 765 C C . ARG A 1 93 ? -5.087 3.014 -4.723 1.00 90.12 93 ARG A C 1
ATOM 767 O O . ARG A 1 93 ? -5.147 2.992 -5.947 1.00 90.12 93 ARG A O 1
ATOM 774 N N . ILE A 1 94 ? -4.147 2.374 -4.029 1.00 90.75 94 ILE A N 1
ATOM 775 C CA . ILE A 1 94 ? -3.092 1.549 -4.634 1.00 90.75 94 ILE A CA 1
ATOM 776 C C . ILE A 1 94 ? -3.622 0.162 -5.034 1.00 90.75 94 ILE A C 1
ATOM 778 O O . ILE A 1 94 ? -3.202 -0.365 -6.060 1.00 90.75 94 ILE A O 1
ATOM 782 N N . VAL A 1 95 ? -4.562 -0.420 -4.275 1.00 89.56 95 VAL A N 1
ATOM 783 C CA . VAL A 1 95 ? -5.095 -1.786 -4.489 1.00 89.56 95 VAL A CA 1
ATOM 784 C C . VAL A 1 95 ? -5.443 -2.123 -5.953 1.00 89.56 95 VAL A C 1
ATOM 786 O O . VAL A 1 95 ? -5.015 -3.188 -6.401 1.00 89.56 95 VAL A O 1
ATOM 789 N N . PRO A 1 96 ? -6.140 -1.270 -6.734 1.00 88.62 96 PRO A N 1
ATOM 790 C CA . PRO A 1 96 ? -6.471 -1.562 -8.134 1.00 88.62 96 PRO A CA 1
ATOM 791 C C . PRO A 1 96 ? -5.253 -1.829 -9.033 1.00 88.62 96 PRO A C 1
ATOM 793 O O . PRO A 1 96 ? -5.365 -2.547 -10.028 1.00 88.62 96 PRO A O 1
ATOM 796 N N . PHE A 1 97 ? -4.092 -1.281 -8.671 1.00 87.50 97 PHE A N 1
ATOM 797 C CA . PHE A 1 97 ? -2.835 -1.424 -9.405 1.00 87.50 97 PHE A CA 1
ATOM 798 C C . PHE A 1 97 ? -2.009 -2.640 -8.957 1.00 87.50 97 PHE A C 1
ATOM 800 O O . PHE A 1 97 ? -1.059 -3.029 -9.633 1.00 87.50 97 PHE A O 1
ATOM 807 N N . LEU A 1 98 ? -2.382 -3.292 -7.848 1.00 87.06 98 LEU A N 1
ATOM 808 C CA . LEU A 1 98 ? -1.699 -4.471 -7.297 1.00 87.06 98 LEU A CA 1
ATOM 809 C C . LEU A 1 98 ? -2.117 -5.774 -8.002 1.00 87.06 98 LEU A C 1
ATOM 811 O O . LEU A 1 98 ? -2.393 -6.790 -7.367 1.00 87.06 98 LEU A O 1
ATOM 815 N N . ASN A 1 99 ? -2.192 -5.748 -9.329 1.00 86.06 99 ASN A N 1
ATOM 816 C CA . ASN A 1 99 ? -2.565 -6.882 -10.179 1.00 86.06 99 ASN A CA 1
ATOM 817 C C . ASN A 1 99 ? -1.381 -7.394 -11.024 1.00 86.06 99 ASN A C 1
ATOM 819 O O . ASN A 1 99 ? -1.576 -8.189 -11.944 1.00 86.06 99 ASN A O 1
ATOM 823 N N . GLY A 1 100 ? -0.163 -6.920 -10.737 1.00 84.50 100 GLY A N 1
ATOM 824 C CA . GLY A 1 100 ? 1.062 -7.274 -11.454 1.00 84.50 100 GLY A CA 1
ATOM 825 C C . GLY A 1 100 ? 1.186 -6.684 -12.859 1.00 84.50 100 GLY A C 1
ATOM 826 O O . GLY A 1 100 ? 2.091 -7.087 -13.579 1.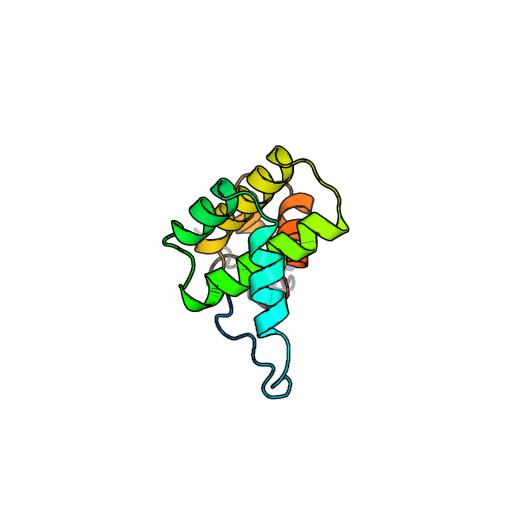00 84.50 100 GLY A O 1
ATOM 827 N N . ARG A 1 101 ? 0.298 -5.766 -13.269 1.00 85.06 101 ARG A N 1
ATOM 828 C CA . ARG A 1 101 ? 0.356 -5.104 -14.586 1.00 85.06 101 ARG A CA 1
ATOM 829 C C . ARG A 1 101 ? 1.039 -3.749 -14.547 1.00 85.06 101 ARG A C 1
ATOM 831 O O . ARG A 1 101 ? 1.614 -3.347 -15.546 1.00 85.06 101 ARG A O 1
ATOM 838 N N . ASN A 1 102 ? 0.958 -3.061 -13.414 1.00 86.94 102 ASN A N 1
ATOM 839 C CA . ASN A 1 102 ? 1.572 -1.758 -13.226 1.00 86.94 102 ASN A CA 1
ATOM 840 C C . ASN A 1 102 ? 2.839 -1.919 -12.393 1.00 86.94 102 ASN A C 1
ATOM 842 O O . ASN A 1 102 ? 2.830 -2.571 -11.342 1.00 86.94 102 ASN A O 1
ATOM 846 N N . HIS A 1 103 ? 3.932 -1.341 -12.877 1.00 89.56 103 HIS A N 1
ATOM 847 C CA . HIS A 1 103 ? 5.162 -1.265 -12.108 1.00 89.56 103 HIS A CA 1
ATOM 848 C C . HIS A 1 103 ? 5.088 -0.104 -11.112 1.00 89.56 103 HIS A C 1
ATOM 850 O O . HIS A 1 103 ? 4.282 0.817 -11.244 1.00 89.56 103 HIS A O 1
ATOM 856 N N . ILE A 1 104 ? 5.920 -0.151 -10.079 1.00 90.06 104 ILE A N 1
ATOM 857 C CA . ILE A 1 104 ? 5.827 0.765 -8.945 1.00 90.06 104 ILE A CA 1
ATOM 858 C C . ILE A 1 104 ? 5.993 2.236 -9.345 1.00 90.06 104 ILE A C 1
ATOM 860 O O . ILE A 1 104 ? 5.292 3.089 -8.804 1.00 90.06 104 ILE A O 1
ATOM 864 N N . GLU A 1 105 ? 6.868 2.547 -10.303 1.00 89.38 105 GLU A N 1
ATOM 865 C CA . GLU A 1 105 ? 7.060 3.910 -10.802 1.00 89.38 105 GLU A CA 1
ATOM 866 C C . GLU A 1 105 ? 5.788 4.456 -11.471 1.00 89.38 105 GLU A C 1
ATOM 868 O O . GLU A 1 105 ? 5.419 5.606 -11.230 1.00 89.38 105 GLU A O 1
ATOM 873 N N . GLU A 1 106 ? 5.063 3.628 -12.227 1.00 88.31 106 GLU A N 1
ATOM 874 C CA . GLU A 1 106 ? 3.779 3.995 -12.825 1.00 88.31 106 GLU A CA 1
ATOM 875 C C . GLU A 1 106 ? 2.705 4.234 -11.759 1.00 88.31 106 GLU A C 1
ATOM 877 O O . GLU A 1 106 ? 1.964 5.210 -11.847 1.00 88.31 106 GLU A O 1
ATOM 882 N N . ILE A 1 107 ? 2.657 3.406 -10.711 1.00 90.31 107 ILE A N 1
ATOM 883 C CA . ILE A 1 107 ? 1.725 3.590 -9.585 1.00 90.31 107 ILE A CA 1
ATOM 884 C C . ILE A 1 107 ? 1.984 4.933 -8.890 1.00 90.31 107 ILE A C 1
ATOM 886 O O . ILE A 1 107 ? 1.053 5.700 -8.641 1.00 90.31 107 ILE A O 1
ATOM 890 N N . ILE A 1 108 ? 3.255 5.232 -8.603 1.00 91.81 108 ILE A N 1
ATOM 891 C CA . ILE A 1 108 ? 3.699 6.497 -7.998 1.00 91.81 108 ILE A CA 1
ATOM 892 C C . ILE A 1 108 ? 3.276 7.680 -8.877 1.00 91.81 108 ILE A C 1
ATOM 894 O O . ILE A 1 108 ? 2.708 8.653 -8.375 1.00 91.81 108 ILE A O 1
ATOM 898 N N . TYR A 1 109 ? 3.513 7.577 -10.186 1.00 91.44 109 TYR A N 1
ATOM 899 C CA . TYR A 1 109 ? 3.184 8.614 -11.156 1.00 91.44 109 TYR A CA 1
ATOM 900 C C . TYR A 1 109 ? 1.671 8.852 -11.263 1.00 91.44 109 TYR A C 1
ATOM 902 O O . TYR A 1 109 ? 1.204 9.978 -11.076 1.00 91.44 109 TYR A O 1
ATOM 910 N N . GLN A 1 110 ? 0.887 7.798 -11.499 1.00 89.75 110 GLN A N 1
ATOM 911 C CA . GLN A 1 110 ? -0.559 7.898 -11.711 1.00 89.75 110 GLN A CA 1
ATOM 912 C C . GLN A 1 110 ? -1.307 8.365 -10.460 1.00 89.75 110 GLN A C 1
ATOM 914 O O . GLN A 1 110 ? -2.266 9.131 -10.560 1.00 89.75 110 GLN A O 1
ATOM 919 N N . LEU A 1 111 ? -0.869 7.941 -9.272 1.00 89.19 111 LEU A N 1
ATOM 920 C CA . LEU A 1 111 ? -1.495 8.356 -8.016 1.00 89.19 111 LEU A CA 1
ATOM 921 C C . LEU A 1 111 ? -0.972 9.697 -7.489 1.00 89.19 111 LEU A C 1
ATOM 923 O O . LEU A 1 111 ? -1.562 10.224 -6.539 1.00 89.19 111 LEU A O 1
ATOM 927 N N . SER A 1 112 ? 0.077 10.254 -8.113 1.00 91.56 112 SER A N 1
ATOM 928 C CA . SER A 1 112 ? 0.771 11.476 -7.680 1.00 91.56 112 SER A CA 1
ATOM 929 C C . SER A 1 112 ? 1.160 11.420 -6.200 1.00 91.56 112 SER A C 1
ATOM 931 O O . SER A 1 112 ? 0.958 12.370 -5.446 1.00 91.56 112 SER A O 1
ATOM 933 N N . MET A 1 113 ? 1.664 10.262 -5.774 1.00 90.00 113 MET A N 1
ATOM 934 C CA . MET A 1 113 ? 2.066 10.004 -4.394 1.00 90.00 113 MET A CA 1
ATOM 935 C C . MET A 1 113 ? 3.582 10.046 -4.258 1.00 90.00 113 MET A C 1
ATOM 937 O O . MET A 1 113 ? 4.309 9.684 -5.178 1.00 90.00 113 MET A O 1
ATOM 941 N N . ASP A 1 114 ? 4.074 10.406 -3.076 1.00 91.88 114 ASP A N 1
ATOM 942 C CA . ASP A 1 114 ? 5.504 10.323 -2.800 1.00 91.88 114 ASP A CA 1
ATOM 943 C C . ASP A 1 114 ? 5.974 8.867 -2.737 1.00 91.88 114 ASP A C 1
ATOM 945 O O . ASP A 1 114 ? 5.335 8.005 -2.121 1.00 91.88 114 ASP A O 1
ATOM 949 N N . ARG A 1 115 ? 7.161 8.601 -3.296 1.00 90.12 115 ARG A N 1
ATOM 950 C CA . ARG A 1 115 ? 7.795 7.272 -3.258 1.00 90.12 115 ARG A CA 1
ATOM 951 C C . ARG A 1 115 ? 7.907 6.728 -1.832 1.00 90.12 115 ARG A C 1
ATOM 953 O O . ARG A 1 115 ? 7.710 5.538 -1.618 1.00 90.12 115 ARG A O 1
ATOM 960 N N . SER A 1 116 ? 8.229 7.577 -0.858 1.00 92.94 116 SER A N 1
ATOM 961 C CA . SER A 1 116 ? 8.338 7.196 0.557 1.00 92.94 116 SER A CA 1
ATOM 962 C C . SER A 1 116 ? 7.003 6.730 1.139 1.00 92.94 116 SER A C 1
ATOM 964 O O . SER A 1 116 ? 6.975 5.748 1.878 1.00 92.94 116 SER A O 1
ATOM 966 N N . SER A 1 117 ? 5.906 7.401 0.787 1.00 91.19 117 SER A N 1
ATOM 967 C CA . SER A 1 117 ? 4.555 7.058 1.232 1.00 91.19 117 SER A CA 1
ATOM 968 C C . SER A 1 117 ? 4.100 5.733 0.634 1.00 9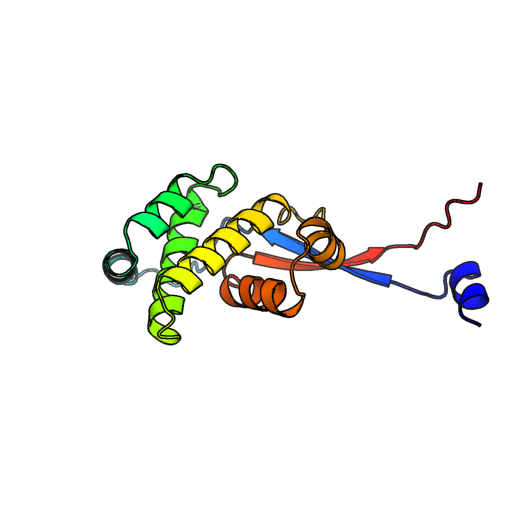1.19 117 SER A C 1
ATOM 970 O O . SER A 1 117 ? 3.672 4.850 1.374 1.00 91.19 117 SER A O 1
ATOM 972 N N . VAL A 1 118 ? 4.282 5.550 -0.680 1.00 91.19 118 VAL A N 1
ATOM 973 C CA . VAL A 1 118 ? 3.965 4.284 -1.361 1.00 91.19 118 VAL A CA 1
ATOM 974 C C . VAL A 1 118 ? 4.779 3.136 -0.765 1.00 91.19 118 VAL A C 1
ATOM 976 O O . VAL A 1 118 ? 4.205 2.122 -0.381 1.00 91.19 118 VAL A O 1
ATOM 979 N N . MET A 1 119 ? 6.092 3.310 -0.590 1.00 92.06 119 MET A N 1
ATOM 980 C CA . MET A 1 119 ? 6.940 2.276 0.011 1.00 92.06 119 MET A CA 1
ATOM 981 C C . MET A 1 119 ? 6.531 1.945 1.446 1.00 92.06 119 MET A C 1
ATOM 983 O O . MET A 1 119 ? 6.405 0.774 1.779 1.00 92.06 119 MET A O 1
ATOM 987 N N . ARG A 1 120 ? 6.224 2.948 2.279 1.00 92.25 120 ARG A N 1
ATOM 988 C CA . ARG A 1 120 ? 5.748 2.718 3.653 1.00 92.25 120 ARG A CA 1
ATOM 989 C C . ARG A 1 120 ? 4.462 1.891 3.680 1.00 92.25 120 ARG A C 1
ATOM 991 O O . ARG A 1 120 ? 4.310 1.021 4.538 1.00 92.25 120 ARG A O 1
ATOM 998 N N . ILE A 1 121 ? 3.533 2.173 2.767 1.00 91.62 121 ILE A N 1
ATOM 999 C CA . ILE A 1 121 ? 2.290 1.410 2.631 1.00 91.62 121 ILE A CA 1
ATOM 1000 C C . ILE A 1 121 ? 2.613 -0.036 2.248 1.00 91.62 121 ILE A C 1
ATOM 1002 O O . ILE A 1 121 ? 2.184 -0.958 2.940 1.00 91.62 121 ILE A O 1
ATOM 1006 N N . LEU A 1 122 ? 3.412 -0.240 1.202 1.00 90.75 122 LEU A N 1
ATOM 1007 C CA . LEU A 1 122 ? 3.781 -1.574 0.728 1.00 90.75 122 LEU A CA 1
ATOM 1008 C C . LEU A 1 122 ? 4.523 -2.388 1.797 1.00 90.75 122 LEU A C 1
ATOM 1010 O O . LEU A 1 122 ? 4.167 -3.538 2.031 1.00 90.75 122 LEU A O 1
ATOM 1014 N N . ASP A 1 123 ? 5.468 -1.783 2.518 1.00 90.88 123 ASP A N 1
ATOM 1015 C CA . ASP A 1 123 ? 6.191 -2.433 3.617 1.00 90.88 123 ASP A CA 1
ATOM 1016 C C . ASP A 1 123 ? 5.236 -2.872 4.739 1.00 90.88 123 ASP A C 1
ATOM 1018 O O . ASP A 1 123 ? 5.346 -3.981 5.270 1.00 90.88 123 ASP A O 1
ATOM 1022 N N . THR A 1 124 ? 4.249 -2.031 5.067 1.00 89.94 124 THR A N 1
ATOM 1023 C CA . THR A 1 124 ? 3.248 -2.326 6.107 1.00 89.94 124 THR A CA 1
ATOM 1024 C C . THR A 1 124 ? 2.343 -3.492 5.710 1.00 89.94 124 THR A C 1
ATOM 1026 O O . THR A 1 124 ? 1.997 -4.322 6.551 1.00 89.94 124 THR A O 1
ATOM 1029 N N . PHE A 1 125 ? 1.975 -3.575 4.431 1.00 88.19 125 PHE A N 1
ATOM 1030 C CA . PHE A 1 125 ? 1.118 -4.626 3.882 1.00 88.19 125 PHE A CA 1
ATOM 1031 C C . PHE A 1 125 ? 1.901 -5.769 3.218 1.00 88.19 125 PHE A C 1
ATOM 1033 O O . PHE A 1 125 ? 1.300 -6.582 2.519 1.00 88.19 125 PHE A O 1
ATOM 1040 N N . SER A 1 126 ? 3.207 -5.883 3.480 1.00 87.56 126 SER A N 1
ATOM 1041 C CA . SER A 1 126 ? 4.102 -6.912 2.920 1.00 87.56 126 SER A CA 1
ATOM 1042 C C . SER A 1 126 ? 3.589 -8.347 3.097 1.00 87.56 126 SER A C 1
ATOM 1044 O O . SER A 1 126 ? 3.812 -9.190 2.237 1.00 87.56 126 SER A O 1
ATOM 1046 N N . GLU A 1 127 ? 2.829 -8.625 4.160 1.00 84.19 127 GLU A N 1
ATOM 1047 C CA . GLU A 1 127 ? 2.222 -9.943 4.415 1.00 84.19 127 GLU A CA 1
ATOM 1048 C C . GLU A 1 127 ? 1.148 -10.359 3.395 1.00 84.19 127 GLU A C 1
ATOM 1050 O O . GLU A 1 127 ? 0.819 -11.542 3.304 1.00 84.19 127 GLU A O 1
ATOM 1055 N N . ILE A 1 128 ? 0.571 -9.405 2.659 1.00 85.94 128 ILE A N 1
ATOM 1056 C CA . ILE A 1 128 ? -0.512 -9.640 1.690 1.00 85.94 128 ILE A CA 1
ATOM 1057 C C . ILE A 1 128 ? -0.135 -9.235 0.262 1.00 85.94 128 ILE A C 1
ATOM 1059 O O . ILE A 1 128 ? -0.975 -9.313 -0.633 1.00 85.94 128 ILE A O 1
ATOM 1063 N N . ILE A 1 129 ? 1.107 -8.811 0.025 1.00 88.06 129 ILE A N 1
ATOM 1064 C CA . ILE A 1 129 ? 1.604 -8.443 -1.304 1.00 88.06 129 ILE A CA 1
ATOM 1065 C C . ILE A 1 129 ? 2.844 -9.260 -1.659 1.00 88.06 129 ILE A C 1
ATOM 1067 O O . ILE A 1 129 ? 3.582 -9.721 -0.796 1.00 88.06 129 ILE A O 1
ATOM 1071 N N . CYS A 1 130 ? 3.098 -9.414 -2.951 1.00 87.81 130 CYS A N 1
ATOM 1072 C CA . CYS A 1 130 ? 4.356 -9.937 -3.467 1.00 87.81 130 CYS A CA 1
ATOM 1073 C C . CYS A 1 130 ? 4.864 -9.016 -4.564 1.00 87.81 130 CYS A C 1
ATOM 1075 O O . CYS A 1 130 ? 4.077 -8.510 -5.365 1.00 87.81 130 CYS A O 1
ATOM 1077 N N . HIS A 1 131 ? 6.175 -8.802 -4.588 1.00 89.19 131 HIS A N 1
ATOM 1078 C CA . HIS A 1 131 ? 6.843 -8.033 -5.621 1.00 89.19 131 HIS A CA 1
ATOM 1079 C C . HIS A 1 131 ? 7.714 -8.947 -6.487 1.00 89.19 131 HIS A C 1
ATOM 1081 O O . HIS A 1 131 ? 8.368 -9.866 -5.993 1.00 89.19 131 HIS A O 1
ATOM 1087 N N . PHE A 1 132 ? 7.774 -8.663 -7.781 1.00 86.69 132 PHE A N 1
ATOM 1088 C CA . PHE A 1 132 ? 8.703 -9.305 -8.705 1.00 86.69 132 PHE A CA 1
ATOM 1089 C C . PHE A 1 132 ? 9.307 -8.264 -9.639 1.00 86.69 132 PHE A C 1
ATOM 1091 O O . PHE A 1 132 ? 8.751 -7.184 -9.827 1.00 86.69 132 PHE A O 1
ATOM 1098 N N . GLN A 1 133 ? 10.468 -8.579 -10.202 1.00 88.25 133 GLN A N 1
ATOM 1099 C CA . GLN A 1 133 ? 11.145 -7.704 -11.149 1.00 88.25 133 GLN A CA 1
ATOM 1100 C C . GLN A 1 133 ? 11.076 -8.317 -12.536 1.00 88.25 133 GLN A C 1
ATOM 1102 O O . GLN A 1 133 ? 11.382 -9.498 -12.706 1.00 88.25 133 GLN A O 1
ATOM 1107 N N . CYS A 1 134 ? 10.670 -7.514 -13.511 1.00 81.06 134 CYS A N 1
ATOM 1108 C CA . CYS A 1 134 ? 10.709 -7.893 -14.911 1.00 81.06 134 CYS A CA 1
ATOM 1109 C C . CYS A 1 134 ? 11.727 -7.019 -15.634 1.00 81.06 134 CYS A C 1
ATOM 1111 O O . CYS A 1 134 ? 11.832 -5.821 -15.366 1.00 81.06 134 CYS A O 1
ATOM 1113 N N . GLN A 1 135 ? 12.468 -7.632 -16.548 1.00 80.00 135 GLN A N 1
ATOM 1114 C CA . GLN A 1 135 ? 13.252 -6.895 -17.519 1.00 80.00 135 GLN A CA 1
ATOM 1115 C C . GLN A 1 135 ? 12.301 -6.405 -18.610 1.00 80.00 135 GLN A C 1
ATOM 1117 O O . GLN A 1 135 ? 11.754 -7.226 -19.343 1.00 80.00 135 GLN A O 1
ATOM 1122 N N . ASP A 1 136 ? 12.140 -5.089 -18.725 1.00 65.06 136 ASP A N 1
ATOM 1123 C CA . ASP A 1 136 ? 11.546 -4.500 -19.922 1.00 65.06 136 ASP A CA 1
ATOM 1124 C C . ASP A 1 136 ? 12.653 -4.140 -20.903 1.00 65.06 136 ASP A C 1
ATOM 1126 O O . ASP A 1 136 ? 13.668 -3.525 -20.553 1.00 65.06 136 ASP A O 1
ATOM 1130 N N . LEU A 1 137 ? 12.449 -4.546 -22.153 1.00 58.25 137 LEU A N 1
ATOM 1131 C CA . LEU A 1 137 ? 13.186 -3.978 -23.266 1.00 58.25 137 LEU A CA 1
ATOM 1132 C C . LEU A 1 137 ? 12.578 -2.604 -23.523 1.00 58.25 137 LEU A C 1
ATOM 1134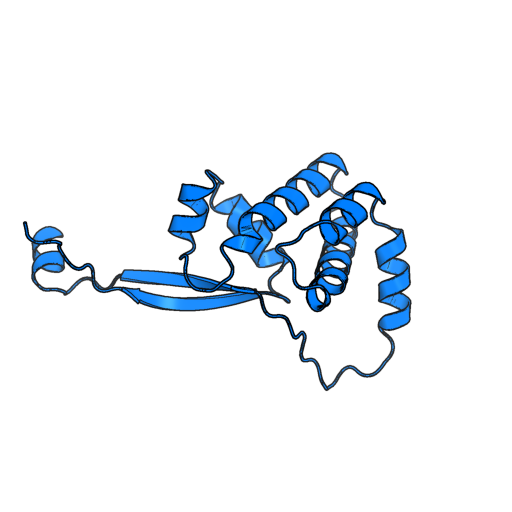 O O . LEU A 1 137 ? 11.377 -2.498 -23.758 1.00 58.25 137 LEU A O 1
ATOM 1138 N N . ILE A 1 138 ? 13.406 -1.561 -23.478 1.00 58.94 138 ILE A N 1
ATOM 1139 C CA . ILE A 1 138 ? 13.033 -0.256 -24.021 1.00 58.94 138 ILE A CA 1
ATOM 1140 C C . ILE A 1 138 ? 12.886 -0.491 -25.523 1.00 58.94 138 ILE A C 1
ATOM 1142 O O . ILE A 1 138 ? 13.880 -0.579 -26.242 1.00 58.94 138 ILE A O 1
ATOM 1146 N N . VAL A 1 139 ? 11.659 -0.735 -25.972 1.00 57.16 139 VAL A N 1
ATOM 1147 C CA . VAL A 1 139 ? 11.355 -0.730 -27.395 1.00 57.16 139 VAL A CA 1
ATOM 1148 C C . VAL A 1 139 ? 11.356 0.743 -27.768 1.00 57.16 139 VAL A C 1
ATOM 1150 O O . VAL A 1 139 ? 10.482 1.490 -27.338 1.00 57.16 139 VAL A O 1
ATOM 1153 N N . ASP A 1 140 ? 12.403 1.176 -28.466 1.00 54.56 140 ASP A N 1
ATOM 1154 C CA . ASP A 1 140 ? 12.355 2.441 -29.183 1.00 54.56 140 ASP A CA 1
ATOM 1155 C C . ASP A 1 140 ? 11.207 2.287 -30.199 1.00 54.56 140 ASP A C 1
ATOM 1157 O O . ASP A 1 140 ? 11.301 1.478 -31.125 1.00 54.56 140 ASP A O 1
ATOM 1161 N N . ASP A 1 141 ? 10.083 2.971 -29.969 1.00 50.06 141 ASP A N 1
ATOM 1162 C CA . ASP A 1 141 ? 9.055 3.159 -30.994 1.00 50.06 141 ASP A CA 1
ATOM 1163 C C . ASP A 1 141 ? 9.694 4.028 -32.093 1.00 50.06 141 ASP A C 1
ATOM 1165 O O . ASP A 1 141 ? 9.676 5.258 -32.034 1.00 50.06 141 ASP A O 1
ATOM 1169 N N . ASP A 1 142 ? 10.367 3.372 -33.040 1.00 48.88 142 ASP A N 1
ATOM 1170 C CA . ASP A 1 142 ? 10.878 3.986 -34.263 1.00 48.88 142 ASP A CA 1
ATOM 1171 C C . ASP A 1 142 ? 9.673 4.375 -35.152 1.00 48.88 142 ASP A C 1
ATOM 1173 O O . ASP A 1 142 ? 9.096 3.519 -35.830 1.00 48.88 142 ASP A O 1
ATOM 1177 N N . ASP A 1 143 ? 9.298 5.662 -35.131 1.00 41.31 143 ASP A N 1
ATOM 1178 C CA . ASP A 1 143 ? 8.541 6.348 -36.200 1.00 41.31 143 ASP A CA 1
ATOM 1179 C C . ASP A 1 143 ? 9.440 6.642 -37.422 1.00 41.31 143 ASP A C 1
ATOM 1181 O O . ASP A 1 143 ? 10.565 7.174 -37.239 1.00 41.31 143 ASP A O 1
#

InterPro domains:
  IPR005365 Nitrogen permease regulator 3 [PTHR13153] (1-132)
  IPR056603 GATOR1 complex protein NPRL3, C-terminal HTH domain [PF24064] (91-129)

Organism: NCBI:txid189291

Sequence (143 aa):
MFVFLLRNQLLIQLHTYIYLLPITSNPTAQQPYESERQKTQRILNPKIQNCINSSKDLIDQIKPNVLSICSRFYKMTNIEEAEMLSFVLDFLRIVPFLNGRNHIEEIIYQLSMDRSSVMRILDTFSEIICHFQCQDLIVDDDD

Radius of gyration: 18.83 Å; chains: 1; bounding box: 44×36×56 Å

pLDDT: mean 76.7, std 14.86, range [41.31, 92.94]

Foldseek 3Di:
DVVVCLVVLVDWDKFKFKAFALDLPPVPDDDDCVVVLVVLLVQQDVVLLCVLVPQPLDDPSCSSVVSNLLSVVCVVPVDDNVVSSVLSVLLSLLSNRRHRPDTPVRSCVVVVHDPVSSVVSCVSCVSGMDMDIDTDRPPPPDD

Secondary structure (DSSP, 8-state):
-HHHHHHTT---EEEEEEEE-S----TT--SSHHHHHHHHHTTS-HHHHHHHHH-SSS-TTTHHHHHHHHHHHHHHH---HHHHHHHHHHHHHHGGGTEEEEEHHHHHHHHT--HHHHHHHHHHTGGGEEEEEEEE-------